Protein AF-A0A524MII0-F1 (afdb_monomer)

Nearest PDB structures (foldseek):
  4yba-assembly1_A  TM=7.607E-01  e=9.678E-02  Klebsiella pneumoniae
  5j9i-assembly2_C  TM=7.943E-01  e=1.509E-01  Vibrio cholerae
  2ofy-assembly1_B  TM=6.311E-01  e=8.661E-02  Rhodococcus jostii RHA1
  5jaa-assembly1_B  TM=6.184E-01  e=9.678E-02  Vibrio cholerae O1 biovar El Tor str. N16961
  3eus-assembly1_B  TM=6.647E-01  e=7.544E-01  Ruegeria pomeroyi

Mean predicted aligned error: 9.78 Å

Sequence (76 aa):
MSITTVAELIRTARNEYSQKEFAQKLGVKQSSISRYESGKVNPSVNVIEHCMRLVHSEGTELTPTADELATKIKTG

Foldseek 3Di:
DDDDDQLSLLVLLCDPPQLCRVCVVVVHHSVVNVCRNVVVDPDDPSSSVSSVCSNCCVVDPPPPDPVNVVVVVPPD

Solvent-accessible surface area (backbone atoms only — not comparable to full-atom values): 4601 Å² total; per-residue (Å²): 136,85,76,85,45,72,27,50,39,47,51,60,41,36,58,92,51,50,55,55,59,42,14,58,75,70,75,49,55,38,70,52,46,56,32,26,50,67,61,76,41,85,74,57,68,70,57,50,54,53,28,53,47,48,57,58,43,81,76,52,93,70,73,76,51,74,71,63,63,58,65,69,70,76,80,115

Structure (mmCIF, N/CA/C/O backbone):
data_AF-A0A524MII0-F1
#
_entry.id   AF-A0A524MII0-F1
#
loop_
_atom_site.group_PDB
_atom_site.id
_atom_site.type_symbol
_atom_site.label_atom_id
_atom_site.label_alt_id
_atom_site.label_comp_id
_atom_site.label_asym_id
_atom_site.label_entity_id
_atom_site.label_seq_id
_atom_site.pdbx_PDB_ins_code
_atom_site.Cartn_x
_atom_site.Cartn_y
_atom_site.Cartn_z
_atom_site.occupancy
_atom_site.B_iso_or_equiv
_atom_site.auth_seq_id
_atom_site.auth_comp_id
_atom_site.auth_asym_id
_atom_site.auth_atom_id
_atom_site.pdbx_PDB_model_num
ATOM 1 N N . MET A 1 1 ? 6.563 14.782 -8.048 1.00 57.78 1 MET A N 1
ATOM 2 C CA . MET A 1 1 ? 7.228 13.466 -7.931 1.00 57.78 1 MET A CA 1
ATOM 3 C C . MET A 1 1 ? 6.501 12.526 -8.882 1.00 57.78 1 MET A C 1
ATOM 5 O O . MET A 1 1 ? 5.279 12.510 -8.830 1.00 57.78 1 MET A O 1
ATOM 9 N N . SER A 1 2 ? 7.194 11.842 -9.792 1.00 79.25 2 SER A N 1
ATOM 10 C CA . SER A 1 2 ? 6.54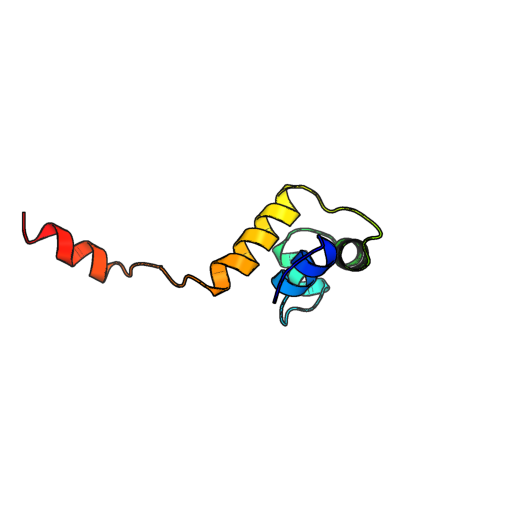7 10.951 -10.768 1.00 79.25 2 SER A CA 1
ATOM 11 C C . SER A 1 2 ? 6.577 9.523 -10.234 1.00 79.25 2 SER A C 1
ATOM 13 O O . SER A 1 2 ? 7.658 9.001 -9.989 1.00 79.25 2 SER A O 1
ATOM 15 N N . ILE A 1 3 ? 5.416 8.901 -10.034 1.00 87.88 3 ILE A N 1
ATOM 16 C CA . ILE A 1 3 ? 5.330 7.484 -9.660 1.00 87.88 3 ILE A CA 1
ATOM 17 C C . ILE A 1 3 ? 5.514 6.661 -10.932 1.00 87.88 3 ILE A C 1
ATOM 19 O O . ILE A 1 3 ? 4.711 6.771 -11.857 1.00 87.88 3 ILE A O 1
ATOM 23 N N . THR A 1 4 ? 6.572 5.854 -10.986 1.00 91.56 4 THR A N 1
ATOM 24 C CA . THR A 1 4 ? 6.929 5.071 -12.182 1.00 91.56 4 THR A CA 1
ATOM 25 C C . THR A 1 4 ? 6.684 3.577 -12.005 1.00 91.56 4 THR A C 1
ATOM 27 O O . THR A 1 4 ? 6.588 2.844 -12.988 1.00 91.56 4 THR A O 1
ATOM 30 N N . THR A 1 5 ? 6.525 3.115 -10.760 1.00 95.44 5 THR A N 1
ATOM 31 C CA . THR A 1 5 ? 6.302 1.700 -10.440 1.00 95.44 5 THR A CA 1
ATOM 32 C C . THR A 1 5 ? 5.154 1.483 -9.454 1.00 95.44 5 THR A C 1
ATOM 34 O O . THR A 1 5 ? 4.819 2.344 -8.641 1.00 95.44 5 THR A O 1
ATOM 37 N N . VAL A 1 6 ? 4.583 0.273 -9.462 1.00 95.06 6 VAL A N 1
ATOM 38 C CA . VAL A 1 6 ? 3.578 -0.153 -8.468 1.00 95.06 6 VAL A CA 1
ATOM 39 C C . VAL A 1 6 ? 4.162 -0.157 -7.049 1.00 95.06 6 VAL A C 1
ATOM 41 O O . VAL A 1 6 ? 3.486 0.180 -6.081 1.00 95.06 6 VAL A O 1
ATOM 44 N N . ALA A 1 7 ? 5.443 -0.497 -6.919 1.00 96.81 7 ALA A N 1
ATOM 45 C CA . ALA A 1 7 ? 6.160 -0.474 -5.652 1.00 96.81 7 ALA A CA 1
ATOM 46 C C . ALA A 1 7 ? 6.282 0.948 -5.071 1.00 96.81 7 ALA A C 1
ATOM 48 O O . ALA A 1 7 ? 6.169 1.129 -3.857 1.00 96.81 7 ALA A O 1
ATOM 49 N N . GLU A 1 8 ? 6.514 1.952 -5.918 1.00 96.19 8 GLU A N 1
ATOM 50 C CA . GLU A 1 8 ? 6.492 3.367 -5.530 1.00 96.19 8 GLU A CA 1
ATOM 51 C C . GLU A 1 8 ? 5.078 3.824 -5.189 1.00 96.19 8 GLU A C 1
ATOM 53 O O . GLU A 1 8 ? 4.891 4.405 -4.127 1.00 96.19 8 GLU A O 1
ATOM 58 N N . LEU A 1 9 ? 4.079 3.476 -6.011 1.00 96.38 9 LEU A N 1
ATOM 59 C CA . LEU A 1 9 ? 2.671 3.800 -5.757 1.00 96.38 9 LEU A CA 1
ATOM 60 C C . LEU A 1 9 ? 2.241 3.390 -4.345 1.00 96.38 9 LEU A C 1
ATOM 62 O O . LEU A 1 9 ? 1.603 4.162 -3.637 1.00 96.38 9 LEU A O 1
ATOM 66 N N . ILE A 1 10 ? 2.601 2.176 -3.928 1.00 96.94 10 ILE A N 1
ATOM 67 C CA . ILE A 1 10 ? 2.234 1.640 -2.613 1.00 96.94 10 ILE A CA 1
ATOM 68 C C . ILE A 1 10 ? 2.988 2.349 -1.492 1.00 96.94 10 ILE A C 1
ATOM 70 O O . ILE A 1 10 ? 2.386 2.627 -0.459 1.00 96.94 10 ILE A O 1
ATOM 74 N N . ARG A 1 11 ? 4.275 2.672 -1.685 1.00 96.75 11 ARG A N 1
ATOM 75 C CA . ARG A 1 11 ? 5.037 3.454 -0.699 1.00 96.75 11 ARG A CA 1
ATOM 76 C C . ARG A 1 11 ? 4.444 4.844 -0.519 1.00 96.75 11 ARG A C 1
ATOM 78 O O . ARG A 1 11 ? 4.281 5.275 0.615 1.00 96.75 11 ARG A O 1
ATOM 85 N N . THR A 1 12 ? 4.098 5.513 -1.617 1.00 95.81 12 THR A N 1
ATOM 86 C CA . THR A 1 12 ? 3.472 6.837 -1.579 1.00 95.81 12 THR A CA 1
ATOM 87 C C . THR A 1 12 ? 2.097 6.765 -0.920 1.00 95.81 12 THR A C 1
ATOM 89 O O . THR A 1 12 ? 1.835 7.532 -0.005 1.00 95.81 12 THR A O 1
ATOM 92 N N . ALA A 1 13 ? 1.254 5.797 -1.294 1.00 95.50 13 ALA A N 1
ATOM 93 C CA . ALA A 1 13 ? -0.069 5.611 -0.689 1.00 95.50 13 ALA A CA 1
ATOM 94 C C . ALA A 1 13 ? -0.012 5.260 0.805 1.00 95.50 13 ALA A C 1
ATOM 96 O O . ALA A 1 13 ? -0.918 5.612 1.560 1.00 95.50 13 ALA A O 1
ATOM 97 N N . ARG A 1 14 ? 1.033 4.542 1.238 1.00 96.06 14 ARG A N 1
ATOM 98 C CA . ARG A 1 14 ? 1.244 4.219 2.649 1.00 96.06 14 ARG A CA 1
ATOM 99 C C . ARG A 1 14 ? 1.616 5.453 3.470 1.00 96.06 14 ARG A C 1
ATOM 101 O O . ARG A 1 14 ? 1.261 5.487 4.645 1.00 96.06 14 ARG A O 1
ATOM 108 N N . ASN A 1 15 ? 2.283 6.440 2.874 1.00 93.94 15 ASN A N 1
ATOM 109 C CA . ASN A 1 15 ? 2.690 7.672 3.548 1.00 93.94 15 ASN A CA 1
ATOM 110 C C . ASN A 1 15 ? 3.389 7.354 4.899 1.00 93.94 15 ASN A C 1
ATOM 112 O O . ASN A 1 15 ? 4.217 6.438 4.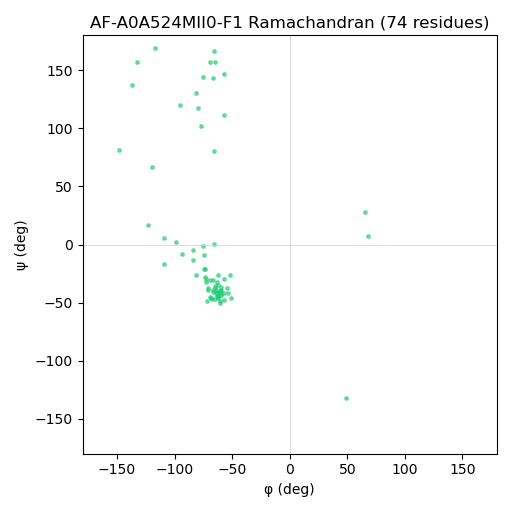968 1.00 93.94 15 ASN A O 1
ATOM 116 N N . GLU A 1 16 ? 3.004 8.033 5.979 1.00 95.25 16 GLU A N 1
ATOM 117 C CA . GLU A 1 16 ? 3.554 7.851 7.331 1.00 95.25 16 GLU A CA 1
ATOM 118 C C . GLU A 1 16 ? 3.083 6.569 8.050 1.00 95.25 16 GLU A C 1
ATOM 120 O O . GLU A 1 16 ? 3.611 6.222 9.108 1.00 95.25 16 GLU A O 1
ATOM 125 N N . TYR A 1 17 ? 2.106 5.827 7.513 1.00 96.62 17 TYR A N 1
ATOM 126 C CA . TYR A 1 17 ? 1.639 4.600 8.163 1.00 96.62 17 TYR A CA 1
ATOM 127 C C . TYR A 1 17 ? 2.724 3.518 8.151 1.00 96.62 17 TYR A C 1
ATOM 129 O O . TYR A 1 17 ? 3.430 3.302 7.158 1.00 96.62 17 TYR A O 1
ATOM 137 N N . SER A 1 18 ? 2.809 2.725 9.220 1.00 98.25 18 SER A N 1
ATOM 138 C CA . SER A 1 18 ? 3.607 1.499 9.186 1.00 98.25 18 SER A CA 1
ATOM 139 C C . SER A 1 18 ? 3.024 0.500 8.181 1.00 98.25 18 SER A C 1
ATOM 141 O O . SER A 1 18 ? 1.827 0.491 7.879 1.00 98.25 18 SER A O 1
ATOM 143 N N . GLN A 1 19 ? 3.853 -0.427 7.687 1.00 98.38 19 GLN A N 1
ATOM 144 C CA . GLN A 1 19 ? 3.374 -1.496 6.797 1.00 98.38 19 GLN A CA 1
ATOM 145 C C . GLN A 1 19 ? 2.251 -2.328 7.435 1.00 98.38 19 GLN A C 1
ATOM 147 O O . GLN A 1 19 ? 1.408 -2.865 6.723 1.00 98.38 19 GLN A O 1
ATOM 152 N N . LYS A 1 20 ? 2.236 -2.451 8.769 1.00 98.25 20 LYS A N 1
ATOM 153 C CA . LYS A 1 20 ? 1.201 -3.181 9.506 1.00 98.25 20 LYS A CA 1
ATOM 154 C C . LYS A 1 20 ? -0.125 -2.423 9.507 1.00 98.25 20 LYS A C 1
ATOM 156 O O . LYS A 1 20 ? -1.146 -3.022 9.188 1.00 98.25 20 LYS A O 1
ATOM 161 N N . GLU A 1 21 ? -0.107 -1.135 9.832 1.00 98.12 21 GLU A N 1
ATOM 162 C CA . GLU A 1 21 ? -1.315 -0.296 9.863 1.00 98.12 21 GLU A CA 1
ATOM 163 C C . GLU A 1 21 ? -1.924 -0.158 8.470 1.00 98.12 21 GLU A C 1
ATOM 165 O O . GLU A 1 21 ? -3.133 -0.299 8.289 1.00 98.12 21 GLU A O 1
ATOM 170 N N . PHE A 1 22 ? -1.081 0.031 7.457 1.00 97.88 22 PHE A N 1
ATOM 171 C CA . PHE A 1 22 ? -1.545 0.119 6.080 1.00 97.88 22 PHE A CA 1
ATOM 172 C C . PHE A 1 22 ? -2.131 -1.205 5.579 1.00 97.88 22 PHE A C 1
ATOM 174 O O . PHE A 1 22 ? -3.179 -1.225 4.937 1.00 97.88 22 PHE A O 1
ATOM 181 N N . ALA A 1 23 ? -1.514 -2.332 5.945 1.00 97.69 23 ALA A N 1
ATOM 182 C CA . ALA A 1 23 ? -2.056 -3.651 5.637 1.00 97.69 23 ALA A CA 1
ATOM 183 C C . ALA A 1 23 ? -3.436 -3.876 6.271 1.00 97.69 23 ALA A C 1
ATOM 185 O O . ALA A 1 23 ? -4.320 -4.420 5.614 1.00 97.69 23 ALA A O 1
ATOM 186 N N . GLN A 1 24 ? -3.634 -3.425 7.515 1.00 97.56 24 GLN A N 1
ATOM 187 C CA . GLN A 1 24 ? -4.931 -3.498 8.193 1.00 97.56 24 GLN A CA 1
ATOM 188 C C . GLN A 1 24 ? -5.999 -2.679 7.461 1.00 97.56 24 GLN A C 1
ATOM 190 O O . GLN A 1 24 ? -7.089 -3.196 7.235 1.00 97.56 24 GLN A O 1
ATOM 195 N N . LYS A 1 25 ? -5.675 -1.455 7.021 1.00 95.00 25 LYS A N 1
ATOM 196 C CA . LYS A 1 25 ? -6.587 -0.618 6.218 1.00 95.00 25 LYS A CA 1
ATOM 197 C C . LYS A 1 25 ? -6.983 -1.281 4.898 1.00 95.00 25 LYS A C 1
ATOM 199 O O . LYS A 1 25 ? -8.137 -1.202 4.494 1.00 95.00 25 LYS A O 1
ATOM 204 N N . LEU A 1 26 ? -6.037 -1.957 4.250 1.00 95.19 26 LEU A N 1
ATOM 205 C CA . LEU A 1 26 ? -6.257 -2.655 2.982 1.00 95.19 26 LEU A CA 1
ATOM 206 C C . LEU A 1 26 ? -6.838 -4.072 3.139 1.00 95.19 26 LEU A C 1
ATOM 208 O O . LEU A 1 26 ? -7.105 -4.730 2.135 1.00 95.19 26 LEU A O 1
ATOM 212 N N . GLY A 1 27 ? -7.001 -4.574 4.367 1.00 96.38 27 GLY A N 1
ATOM 213 C CA . GLY A 1 27 ? -7.473 -5.939 4.618 1.00 96.38 27 GLY A CA 1
ATOM 214 C C . GLY A 1 27 ? -6.507 -7.033 4.142 1.00 96.38 27 GLY A C 1
ATOM 215 O O . GLY A 1 27 ? -6.937 -8.135 3.804 1.00 96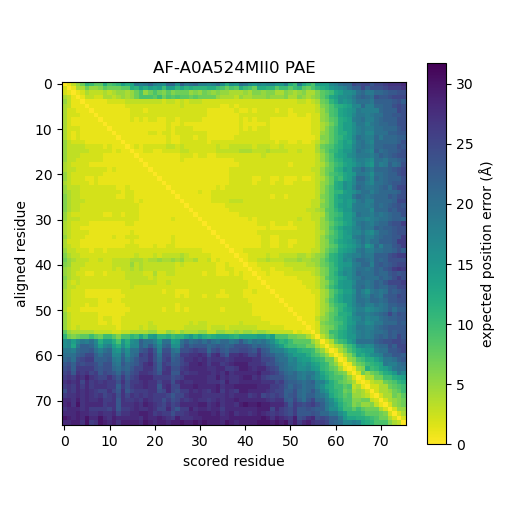.38 27 GLY A O 1
ATOM 216 N N . VAL A 1 28 ? -5.201 -6.753 4.098 1.00 96.69 28 VAL A N 1
ATOM 217 C CA . VAL A 1 28 ? -4.156 -7.708 3.683 1.00 96.69 28 VAL A CA 1
ATOM 218 C C . VAL A 1 28 ? -3.176 -8.002 4.821 1.00 96.69 28 VAL A C 1
ATOM 220 O O . VAL A 1 28 ? -3.157 -7.342 5.857 1.00 96.69 28 VAL A O 1
ATOM 223 N N . LYS A 1 29 ? -2.314 -9.010 4.646 1.00 98.06 29 LYS A N 1
ATOM 224 C CA . LYS A 1 29 ? -1.224 -9.283 5.602 1.00 98.06 29 LYS A CA 1
ATOM 225 C C . LYS A 1 29 ? -0.098 -8.260 5.433 1.00 98.06 29 LYS A C 1
ATOM 227 O O . LYS A 1 29 ? 0.246 -7.939 4.297 1.00 98.06 29 LYS A O 1
ATOM 232 N N . GLN A 1 30 ? 0.556 -7.854 6.525 1.00 98.25 30 GLN A N 1
ATOM 233 C CA . GLN A 1 30 ? 1.733 -6.963 6.494 1.00 98.25 30 GLN A CA 1
ATOM 234 C C . GLN A 1 30 ? 2.853 -7.486 5.580 1.00 98.25 30 GLN A C 1
ATOM 236 O O . GLN A 1 30 ? 3.462 -6.716 4.839 1.00 98.25 30 GLN A O 1
ATOM 241 N N . SER A 1 31 ? 3.070 -8.803 5.557 1.00 98.06 31 SER A N 1
ATOM 242 C CA . SER A 1 31 ? 4.046 -9.432 4.662 1.00 98.06 31 SER A CA 1
ATOM 243 C C . SER A 1 31 ? 3.717 -9.237 3.178 1.00 98.06 31 SER A C 1
ATOM 245 O O . SER A 1 31 ? 4.627 -9.225 2.352 1.00 98.06 31 SER A O 1
ATOM 247 N N . SER A 1 32 ? 2.441 -9.039 2.833 1.00 98.06 32 SER A N 1
ATOM 248 C CA . SER A 1 32 ? 2.014 -8.697 1.471 1.00 98.06 32 SER A CA 1
ATOM 249 C C . SER A 1 32 ? 2.499 -7.298 1.106 1.00 98.06 32 SER A C 1
ATOM 251 O O . SER A 1 32 ? 3.141 -7.151 0.075 1.00 98.06 32 SER A O 1
ATOM 253 N N . ILE A 1 33 ? 2.310 -6.305 1.987 1.00 98.19 33 ILE A N 1
ATOM 254 C CA . ILE A 1 33 ? 2.803 -4.933 1.772 1.00 98.19 33 ILE A CA 1
ATOM 255 C C . ILE A 1 33 ? 4.318 -4.926 1.556 1.00 98.19 33 ILE A C 1
ATOM 257 O O . ILE A 1 33 ? 4.789 -4.377 0.567 1.00 98.19 33 ILE A O 1
ATOM 261 N N . SER A 1 34 ? 5.078 -5.624 2.405 1.00 98.31 34 SER A N 1
ATOM 262 C CA . SER A 1 34 ? 6.534 -5.753 2.243 1.00 98.31 34 SER A CA 1
ATOM 263 C C . SER A 1 34 ? 6.937 -6.344 0.878 1.00 98.31 34 SER A C 1
ATOM 265 O O . SER A 1 34 ? 7.875 -5.868 0.229 1.00 98.31 34 SER A O 1
ATOM 267 N N . ARG A 1 35 ? 6.217 -7.365 0.392 1.00 98.12 35 ARG A N 1
ATOM 268 C CA . ARG A 1 35 ? 6.466 -7.974 -0.928 1.00 98.12 35 ARG A CA 1
ATOM 269 C C . ARG A 1 35 ? 6.074 -7.062 -2.085 1.00 98.12 35 ARG A C 1
ATOM 271 O O . ARG A 1 35 ? 6.791 -7.044 -3.083 1.00 98.12 35 ARG A O 1
ATOM 278 N N . TYR A 1 36 ? 4.984 -6.314 -1.948 1.00 98.06 36 TYR A N 1
ATOM 279 C CA . TYR A 1 36 ? 4.543 -5.375 -2.974 1.00 98.06 36 TYR A CA 1
ATOM 280 C C . TYR A 1 36 ? 5.515 -4.201 -3.104 1.00 98.06 36 TYR A C 1
ATOM 282 O O . TYR A 1 36 ? 5.961 -3.878 -4.200 1.00 98.06 36 TYR A O 1
ATOM 290 N N . GLU A 1 37 ? 5.930 -3.617 -1.979 1.00 97.25 37 GLU A N 1
ATOM 291 C CA . GLU A 1 37 ? 6.917 -2.537 -1.966 1.00 97.25 37 GLU A CA 1
ATOM 292 C C . GLU A 1 37 ? 8.285 -3.013 -2.470 1.00 97.25 37 GLU A C 1
ATOM 294 O O . GLU A 1 37 ? 8.986 -2.288 -3.168 1.00 97.25 37 GLU A O 1
ATOM 299 N N . SER A 1 38 ? 8.701 -4.244 -2.182 1.00 97.06 38 SER A N 1
ATOM 300 C CA . SER A 1 38 ? 9.950 -4.772 -2.757 1.00 97.06 38 SER A CA 1
ATOM 301 C C . SER A 1 38 ? 9.837 -5.172 -4.234 1.00 97.06 38 SER A C 1
ATOM 303 O O . SER A 1 38 ? 10.830 -5.617 -4.802 1.00 97.06 38 SER A O 1
ATOM 305 N N . GLY A 1 39 ? 8.657 -5.050 -4.854 1.00 94.56 39 GLY A N 1
ATOM 306 C CA . GLY A 1 39 ? 8.416 -5.453 -6.243 1.00 94.56 39 GLY A CA 1
ATOM 307 C C . GLY A 1 39 ? 8.474 -6.967 -6.475 1.00 94.56 39 GLY A C 1
ATOM 308 O O . GLY A 1 39 ? 8.417 -7.417 -7.614 1.00 94.56 39 GLY A O 1
ATOM 309 N N . LYS A 1 40 ? 8.580 -7.772 -5.408 1.00 94.38 40 LYS A N 1
ATOM 310 C CA . LYS A 1 40 ? 8.696 -9.239 -5.490 1.00 94.38 40 LYS A CA 1
ATOM 311 C C . LYS A 1 40 ? 7.385 -9.910 -5.877 1.00 94.38 40 LYS A C 1
ATOM 313 O O . LYS A 1 40 ? 7.393 -11.019 -6.399 1.00 94.38 40 LYS A O 1
ATOM 318 N N . VAL A 1 41 ? 6.264 -9.279 -5.542 1.00 96.44 41 VAL A N 1
ATOM 319 C CA . VAL A 1 41 ? 4.917 -9.763 -5.851 1.00 96.44 41 VAL A CA 1
ATOM 320 C C . VAL A 1 41 ? 4.091 -8.585 -6.327 1.00 96.44 41 VAL A C 1
ATOM 322 O O . VAL A 1 41 ? 4.139 -7.518 -5.718 1.00 96.44 41 VAL 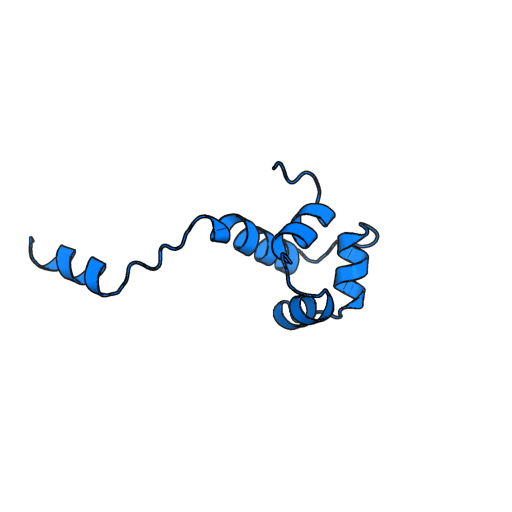A O 1
ATOM 325 N N . ASN A 1 42 ? 3.307 -8.795 -7.380 1.00 94.88 42 ASN A N 1
ATOM 326 C CA . ASN A 1 42 ? 2.363 -7.790 -7.832 1.00 94.88 42 ASN A CA 1
ATOM 327 C C . ASN A 1 42 ? 1.081 -7.858 -6.975 1.00 94.88 42 ASN A C 1
ATOM 329 O O . ASN A 1 42 ? 0.550 -8.955 -6.773 1.00 94.88 42 ASN A O 1
ATOM 333 N N . PRO A 1 43 ? 0.583 -6.732 -6.440 1.00 96.12 43 PRO A N 1
ATOM 334 C CA . PRO A 1 43 ? -0.687 -6.683 -5.718 1.00 96.12 43 PRO A CA 1
ATOM 335 C C . PRO A 1 43 ? -1.886 -6.978 -6.631 1.00 96.12 43 PRO A C 1
ATOM 337 O O . PRO A 1 43 ? -1.792 -6.934 -7.858 1.00 96.12 43 PRO A O 1
ATOM 340 N N . SER A 1 44 ? -3.046 -7.232 -6.023 1.00 96.75 44 SER A N 1
ATOM 341 C CA . SER A 1 44 ? -4.308 -7.314 -6.760 1.00 96.75 44 SER A CA 1
ATOM 342 C C . SER A 1 44 ? -4.734 -5.944 -7.295 1.00 96.75 44 SER A C 1
ATOM 344 O O . SER A 1 44 ? -4.378 -4.905 -6.735 1.00 96.75 44 SER A O 1
ATOM 346 N N . VAL A 1 45 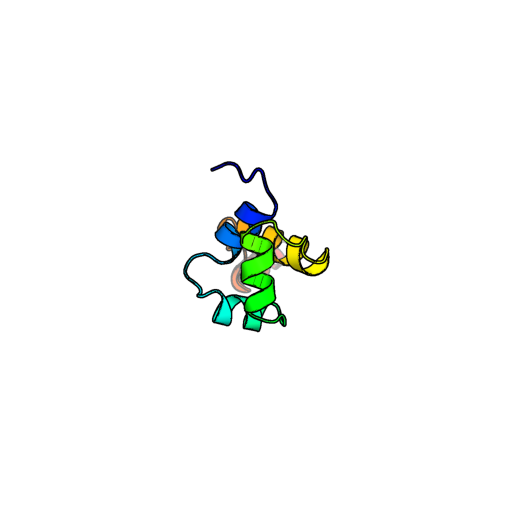? -5.565 -5.946 -8.342 1.00 95.00 45 VAL A N 1
ATOM 347 C CA . VAL A 1 45 ? -6.116 -4.720 -8.948 1.00 95.00 45 VAL A CA 1
ATOM 348 C C . VAL A 1 45 ? -6.804 -3.836 -7.905 1.00 95.00 45 VAL A C 1
ATOM 350 O O . VAL A 1 45 ? -6.556 -2.639 -7.872 1.00 95.00 45 VAL A O 1
ATOM 353 N N . ASN A 1 46 ? -7.568 -4.424 -6.979 1.00 94.62 46 ASN A N 1
ATOM 354 C CA . ASN A 1 46 ? -8.251 -3.670 -5.922 1.00 94.62 46 ASN A CA 1
ATOM 355 C C . ASN A 1 46 ? -7.273 -2.894 -5.015 1.00 94.62 46 ASN A C 1
ATOM 357 O O . ASN A 1 46 ? -7.518 -1.745 -4.663 1.00 94.62 46 ASN A O 1
ATOM 361 N N . VAL A 1 47 ? -6.128 -3.494 -4.667 1.00 96.19 47 VAL A N 1
ATOM 362 C CA . VAL A 1 47 ? -5.090 -2.803 -3.882 1.00 96.19 47 VAL A CA 1
ATOM 363 C C . VAL A 1 47 ? -4.470 -1.664 -4.694 1.00 96.19 47 VAL A C 1
ATOM 365 O O . VAL A 1 47 ? -4.259 -0.583 -4.152 1.00 96.19 47 VAL A O 1
ATOM 368 N N . ILE A 1 48 ? -4.212 -1.879 -5.988 1.00 96.38 48 ILE A N 1
ATOM 369 C CA . ILE A 1 48 ? -3.676 -0.840 -6.882 1.00 96.38 48 ILE A CA 1
ATOM 370 C C . ILE A 1 48 ? -4.646 0.340 -6.969 1.00 96.38 48 ILE A C 1
ATOM 372 O O . ILE A 1 48 ? -4.235 1.476 -6.749 1.00 96.38 48 ILE A O 1
ATOM 376 N N . GLU A 1 49 ? -5.926 0.082 -7.237 1.00 94.69 49 GLU A N 1
ATOM 377 C CA . GLU A 1 49 ? -6.960 1.117 -7.327 1.00 94.69 49 GLU A CA 1
ATOM 378 C C . GLU A 1 49 ? -7.101 1.901 -6.022 1.00 94.69 49 GLU A C 1
ATOM 380 O O . GLU A 1 49 ? -7.185 3.129 -6.046 1.00 94.69 49 GLU A O 1
ATOM 385 N N . HIS A 1 50 ? -7.088 1.214 -4.877 1.00 94.44 50 HIS A N 1
ATOM 386 C CA . HIS A 1 50 ? -7.160 1.869 -3.575 1.00 94.44 50 HIS A CA 1
ATOM 387 C C . HIS A 1 50 ? -5.954 2.789 -3.349 1.00 94.44 50 HIS A C 1
ATOM 389 O O . HIS A 1 50 ? -6.124 3.948 -2.976 1.00 94.44 50 HIS A O 1
ATOM 395 N N . CYS A 1 51 ? -4.739 2.314 -3.642 1.00 95.00 51 CYS A N 1
ATOM 396 C CA . CYS A 1 51 ? -3.527 3.126 -3.541 1.00 95.00 51 CYS A CA 1
ATOM 397 C C . CYS A 1 51 ? -3.548 4.322 -4.504 1.00 95.00 51 CYS A C 1
ATOM 399 O O . CYS A 1 51 ? -3.194 5.425 -4.099 1.00 95.00 51 CYS A O 1
ATOM 401 N N . MET A 1 52 ? -4.007 4.142 -5.748 1.00 93.62 52 MET A N 1
ATOM 402 C CA . MET A 1 52 ? -4.168 5.246 -6.706 1.00 93.62 52 MET A CA 1
ATOM 403 C C . MET A 1 52 ? -5.134 6.308 -6.189 1.00 93.62 52 MET A C 1
ATOM 405 O O . MET A 1 52 ? -4.854 7.497 -6.319 1.00 93.62 52 MET A O 1
ATOM 409 N N . ARG A 1 53 ? -6.259 5.902 -5.588 1.00 92.06 53 ARG A N 1
ATOM 410 C CA . ARG A 1 53 ? -7.203 6.851 -4.987 1.00 92.06 53 ARG A CA 1
ATOM 411 C C . ARG A 1 53 ? -6.570 7.612 -3.835 1.00 92.06 53 ARG A C 1
ATOM 413 O O . ARG A 1 53 ? -6.726 8.818 -3.803 1.00 92.06 53 ARG A O 1
ATOM 420 N N . LEU A 1 54 ? -5.836 6.952 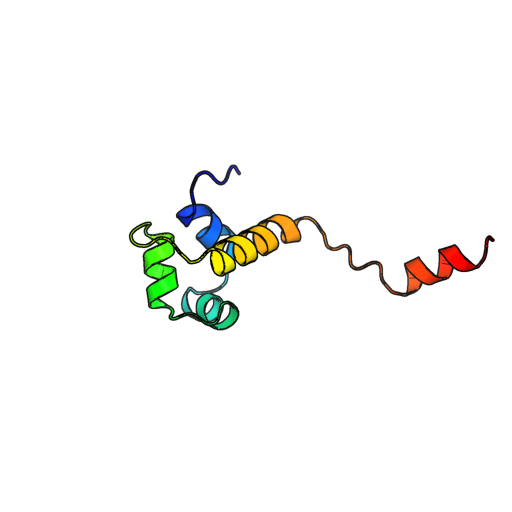-2.940 1.00 91.44 54 LEU A N 1
ATOM 421 C CA . LEU A 1 54 ? -5.172 7.630 -1.821 1.00 91.44 54 LEU A CA 1
ATOM 422 C C . LEU A 1 54 ? -4.164 8.677 -2.309 1.00 91.44 54 LEU A C 1
ATOM 424 O O . LEU A 1 54 ? -4.234 9.824 -1.887 1.00 91.44 54 LEU A O 1
ATOM 428 N N . VAL A 1 55 ? -3.298 8.312 -3.258 1.00 90.88 55 VAL A N 1
ATOM 429 C CA . VAL A 1 55 ? -2.275 9.227 -3.792 1.00 90.88 55 VAL A CA 1
ATOM 430 C C . VAL A 1 55 ? -2.886 10.417 -4.535 1.00 90.88 55 VAL A C 1
ATOM 432 O O . VAL A 1 55 ? -2.374 11.527 -4.433 1.00 90.88 55 VAL A O 1
ATOM 435 N N . HIS A 1 56 ? -3.975 10.218 -5.281 1.00 86.25 56 HIS A N 1
ATOM 436 C CA . HIS A 1 56 ? -4.649 11.323 -5.971 1.00 86.25 56 HIS A CA 1
ATOM 437 C C . HIS A 1 56 ? -5.590 12.122 -5.053 1.00 86.25 56 HIS A C 1
ATOM 439 O O . HIS A 1 56 ? -5.825 13.304 -5.297 1.00 86.25 56 HIS A O 1
ATOM 445 N N . SER A 1 57 ? -6.120 11.505 -3.993 1.00 73.50 57 SER A N 1
ATOM 446 C CA . SER A 1 57 ? -7.029 12.143 -3.033 1.00 73.50 57 SER A CA 1
ATOM 447 C C . SER A 1 57 ? -6.318 13.106 -2.088 1.00 73.50 57 SER A C 1
ATOM 449 O O . SER A 1 57 ? -6.979 14.010 -1.587 1.00 73.50 57 SER A O 1
ATOM 451 N N . GLU A 1 58 ? -5.000 12.999 -1.892 1.00 56.62 58 GLU A N 1
ATOM 452 C CA . GLU A 1 58 ? -4.228 14.044 -1.193 1.00 56.62 58 GLU A CA 1
ATOM 453 C C . GLU A 1 58 ? -4.183 15.383 -1.973 1.00 56.62 58 GLU A C 1
ATOM 455 O O . GLU A 1 58 ? -3.624 16.362 -1.490 1.00 56.62 58 GLU A O 1
ATOM 460 N N . GLY A 1 59 ? -4.826 15.462 -3.150 1.00 53.22 59 GLY A N 1
ATOM 461 C CA . GLY A 1 59 ? -5.098 16.698 -3.894 1.00 53.22 59 GLY A CA 1
ATOM 462 C C . GLY A 1 59 ? -6.568 17.144 -3.926 1.00 53.22 59 GLY A C 1
ATOM 463 O O . GLY A 1 59 ? -6.887 18.098 -4.632 1.00 53.22 59 GLY A O 1
ATOM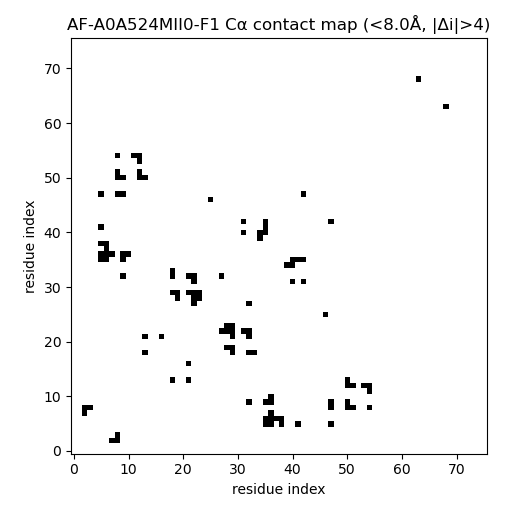 464 N N . THR A 1 60 ? -7.485 16.480 -3.216 1.00 45.31 60 THR A N 1
ATOM 465 C CA . THR A 1 60 ? -8.906 16.864 -3.202 1.00 45.31 60 THR A CA 1
ATOM 466 C C . THR A 1 60 ? -9.561 16.551 -1.855 1.00 45.31 60 THR A C 1
ATOM 468 O O . THR A 1 60 ? -10.320 15.599 -1.694 1.00 45.31 60 THR A O 1
ATOM 471 N N . GLU A 1 61 ? -9.350 17.446 -0.887 1.00 45.75 61 GLU A N 1
ATOM 472 C CA . GLU A 1 61 ? -10.443 17.813 0.018 1.00 45.75 61 GLU A CA 1
ATOM 473 C C . GLU A 1 61 ? -11.514 18.539 -0.811 1.00 45.75 61 GLU A C 1
ATOM 475 O O . GLU A 1 61 ? -11.570 19.761 -0.879 1.00 45.75 61 GLU A O 1
ATOM 480 N N . LEU A 1 62 ? -12.349 17.782 -1.517 1.00 49.88 62 LEU A N 1
ATOM 481 C CA . LEU A 1 62 ? -13.654 18.261 -1.962 1.00 49.88 62 LEU A CA 1
ATOM 482 C C . LEU A 1 62 ? -14.706 17.347 -1.347 1.00 49.88 62 LEU A C 1
ATOM 484 O O . LEU A 1 62 ? -15.409 16.610 -2.033 1.00 49.88 62 LEU A O 1
ATOM 488 N N . THR A 1 63 ? -14.825 17.401 -0.024 1.00 49.06 63 THR A N 1
ATOM 489 C CA . THR A 1 63 ? -16.164 17.339 0.549 1.00 49.06 63 THR A CA 1
ATOM 490 C C . THR A 1 63 ? -16.757 18.730 0.338 1.00 49.06 63 THR A C 1
ATOM 492 O O . THR A 1 63 ? -16.375 19.631 1.085 1.00 49.06 63 THR A O 1
ATOM 495 N N . PRO A 1 64 ? -17.645 18.969 -0.647 1.00 52.66 64 PRO A N 1
ATOM 496 C CA . PRO A 1 64 ? -18.534 20.107 -0.512 1.00 52.66 64 PRO A CA 1
ATOM 497 C C . PRO A 1 64 ? -19.281 19.875 0.799 1.00 52.66 64 PRO A C 1
ATOM 499 O O . PRO A 1 64 ? -20.012 18.891 0.958 1.00 52.66 64 PRO A O 1
ATOM 502 N N . THR A 1 65 ? -19.003 20.711 1.791 1.00 59.06 65 THR A N 1
ATOM 503 C CA . THR A 1 65 ? -19.766 20.725 3.032 1.00 59.06 65 THR A CA 1
ATOM 504 C C . THR A 1 65 ? -21.229 20.961 2.673 1.00 59.06 65 THR A C 1
ATOM 506 O O . THR A 1 65 ? -21.546 21.631 1.688 1.00 59.06 65 THR A O 1
ATOM 509 N N . ALA A 1 66 ? -22.144 20.376 3.449 1.00 60.50 66 ALA A N 1
ATOM 510 C CA . ALA A 1 66 ? -23.581 20.467 3.188 1.00 60.50 66 ALA A CA 1
ATOM 511 C C . ALA A 1 66 ? -24.070 21.926 2.996 1.00 60.50 66 ALA A C 1
ATOM 513 O O . ALA A 1 66 ? -25.022 22.160 2.251 1.00 60.50 66 ALA A O 1
ATOM 514 N N . ASP A 1 67 ? -23.369 22.899 3.587 1.00 58.91 67 ASP A N 1
ATOM 515 C CA . ASP A 1 67 ? -23.575 24.339 3.402 1.00 58.91 67 ASP A CA 1
ATOM 516 C C . ASP A 1 67 ? -23.402 24.837 1.950 1.00 58.91 67 ASP A C 1
ATOM 518 O O . ASP A 1 67 ? -24.167 25.691 1.491 1.00 58.91 67 ASP A O 1
ATOM 522 N N . GLU A 1 68 ? -22.467 24.287 1.168 1.00 57.47 68 GLU A N 1
ATOM 523 C CA . GLU A 1 68 ? -22.247 24.727 -0.220 1.00 57.47 68 GLU A CA 1
ATOM 524 C C . GLU A 1 68 ? -23.368 24.263 -1.166 1.00 57.47 68 GLU A C 1
ATOM 526 O O . GLU A 1 68 ? -23.712 24.960 -2.126 1.00 57.47 68 GLU A O 1
ATOM 531 N N . LEU A 1 69 ? -24.004 23.121 -0.873 1.00 58.97 69 LEU A N 1
ATOM 532 C CA . LEU A 1 69 ? -25.147 22.614 -1.643 1.00 58.97 69 LEU A CA 1
ATOM 533 C C . LEU A 1 69 ? -26.424 23.427 -1.385 1.00 58.97 69 LEU A C 1
ATOM 535 O O . LEU A 1 69 ? -27.222 23.613 -2.305 1.00 58.97 69 LEU A O 1
ATOM 539 N N . ALA A 1 70 ? -26.602 23.967 -0.175 1.00 63.06 70 ALA A N 1
ATOM 540 C CA . ALA A 1 70 ? -27.782 24.754 0.188 1.00 63.06 70 ALA A CA 1
ATOM 541 C C . ALA A 1 70 ? -27.868 26.089 -0.574 1.00 63.06 70 ALA A C 1
ATOM 543 O O . ALA A 1 70 ? -28.961 26.562 -0.895 1.00 63.06 70 ALA A O 1
ATOM 544 N N . THR A 1 71 ? -26.724 26.677 -0.930 1.00 60.00 71 THR A N 1
ATOM 545 C CA . THR A 1 71 ? -26.681 27.995 -1.588 1.00 60.00 71 THR A CA 1
ATOM 546 C C . THR A 1 71 ? -27.137 27.944 -3.054 1.00 60.00 71 THR A C 1
ATOM 548 O O . THR A 1 71 ? -27.584 28.951 -3.596 1.00 60.00 71 THR A O 1
ATOM 551 N N . LYS A 1 72 ? -27.110 26.770 -3.702 1.00 58.44 72 LYS A N 1
ATOM 552 C CA . LYS A 1 72 ? -27.514 26.606 -5.114 1.00 58.44 72 LYS A CA 1
ATOM 553 C C . LYS A 1 72 ? -29.017 26.432 -5.346 1.00 58.44 72 LYS A C 1
ATOM 555 O O . LYS A 1 72 ? -29.454 26.551 -6.485 1.00 58.44 72 LYS A O 1
ATOM 560 N N . ILE A 1 73 ? -29.811 26.177 -4.305 1.00 62.69 73 ILE A N 1
ATOM 561 C CA . ILE A 1 73 ? -31.261 25.923 -4.434 1.00 62.69 73 ILE A CA 1
ATOM 562 C C . ILE A 1 73 ? -32.083 27.214 -4.238 1.00 62.69 73 ILE A C 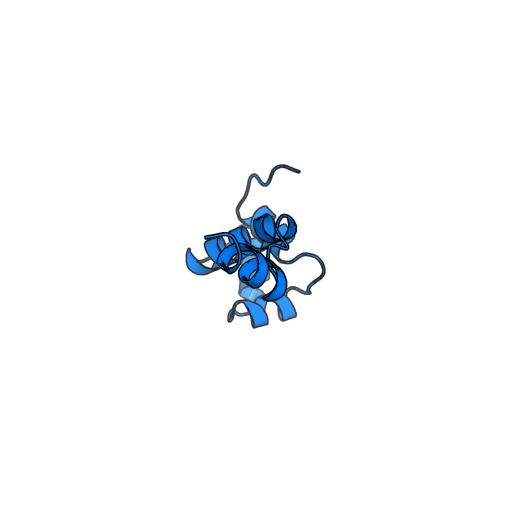1
ATOM 564 O O . ILE A 1 73 ? -33.284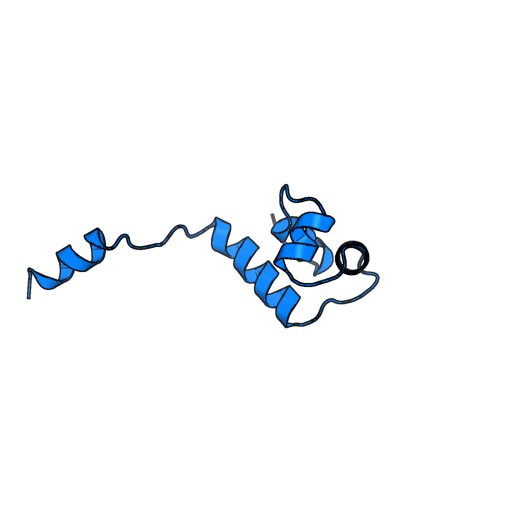 27.226 -4.476 1.00 62.69 73 ILE A O 1
ATOM 568 N N . LYS A 1 74 ? -31.454 28.326 -3.821 1.00 59.56 74 LYS A N 1
ATOM 569 C CA . LYS A 1 74 ? -32.153 29.579 -3.474 1.00 59.56 74 LYS A CA 1
ATOM 570 C C . LYS A 1 74 ? -32.153 30.648 -4.580 1.00 59.56 74 LYS A C 1
ATOM 572 O O . LYS A 1 74 ? -32.682 31.734 -4.362 1.00 59.56 74 LYS A O 1
ATOM 577 N N . THR A 1 75 ? -31.584 30.353 -5.747 1.00 56.38 75 THR A N 1
ATOM 578 C CA . THR A 1 75 ? -31.499 31.295 -6.883 1.00 56.38 75 THR A CA 1
ATOM 579 C C . THR A 1 75 ? -32.126 30.763 -8.177 1.00 56.38 75 THR A C 1
ATOM 581 O O . THR A 1 75 ? -31.841 31.294 -9.248 1.00 56.38 75 THR A O 1
ATOM 584 N N . GLY A 1 76 ? -32.961 29.723 -8.080 1.00 47.31 76 GLY A N 1
ATOM 585 C CA . GLY A 1 76 ? -33.836 29.249 -9.158 1.00 47.31 76 GLY A CA 1
ATOM 586 C C . GLY A 1 76 ? -35.253 29.775 -8.998 1.00 47.31 76 GLY A C 1
ATOM 587 O O . GLY A 1 76 ? -35.712 29.831 -7.835 1.00 47.31 76 GLY A O 1
#

Radius of gyration: 17.03 Å; Cα contacts (8 Å, |Δi|>4): 57; chains: 1; bounding box: 44×41×22 Å

Secondary structure (DSSP, 8-state):
----SHHHHHHHHHTTS-HHHHHHHTTS-HHHHHHHHTTSSPPPHHHHHHHHHHHHHTT------HHHHHTTSS--

pLDDT: mean 84.66, std 17.96, range [45.31, 98.38]